Protein AF-A0A923NNF3-F1 (afdb_monomer_lite)

pLDDT: mean 75.61, std 17.4, range [39.38, 92.69]

Foldseek 3Di:
DDDPPVPPDCPPPPVQVFDCDPNDTDGLQVVLVVLLVVCLVPPDPPDHSVVSVVDDSVRSVVVVVVVVD

Secondary structure (DSSP, 8-state):
-----------------EEEETTEEEEHHHHHHHHHHHHHHSPPTT--HHHHTTS-HHHHHHHHHHHH-

Sequence (69 aa):
MTFFDDGYKEDKHTSIVTYVVNGVAMTESEYAQKARDKYIKNPPVGYSSKEIARMSDEDILDMDYFLNE

Organism: NCBI:txid2763644

Radius of gyration: 17.28 Å; chains: 1; bounding box: 45×45×30 Å

Structure (mmCIF, N/CA/C/O backbone):
data_AF-A0A923NNF3-F1
#
_entry.id   AF-A0A923NNF3-F1
#
loop_
_atom_site.group_PDB
_atom_site.id
_atom_site.type_symbol
_atom_site.label_atom_id
_atom_site.label_alt_id
_atom_site.label_comp_id
_atom_site.label_asym_id
_atom_site.label_entity_id
_atom_site.label_seq_id
_atom_site.pdbx_PDB_ins_code
_atom_site.Cartn_x
_atom_site.Cartn_y
_atom_site.Cartn_z
_atom_site.occupancy
_atom_site.B_iso_or_equiv
_atom_site.auth_seq_id
_atom_site.auth_comp_id
_atom_site.auth_asym_id
_atom_site.auth_atom_id
_atom_site.pdbx_PDB_model_num
ATOM 1 N N . MET A 1 1 ? 31.508 -38.308 -0.018 1.00 39.38 1 MET A N 1
ATOM 2 C CA . MET A 1 1 ? 30.839 -37.501 -1.054 1.00 39.38 1 MET A CA 1
ATOM 3 C C . MET A 1 1 ? 30.921 -36.062 -0.577 1.00 39.38 1 MET A C 1
ATOM 5 O O . MET A 1 1 ? 30.286 -35.735 0.415 1.00 39.38 1 MET A O 1
ATOM 9 N N . THR A 1 2 ? 31.830 -35.267 -1.132 1.00 39.81 2 THR A N 1
ATOM 10 C CA . THR A 1 2 ? 31.984 -33.854 -0.768 1.00 39.81 2 THR A CA 1
ATOM 11 C C . THR A 1 2 ? 30.807 -33.093 -1.361 1.00 39.81 2 THR A C 1
ATOM 13 O O . THR A 1 2 ? 30.642 -33.082 -2.578 1.00 39.81 2 THR A O 1
ATOM 16 N N . PHE A 1 3 ? 29.963 -32.530 -0.499 1.00 47.56 3 PHE A N 1
ATOM 17 C CA . PHE A 1 3 ? 28.944 -31.567 -0.894 1.00 47.56 3 PHE A CA 1
ATOM 18 C C . PHE A 1 3 ? 29.697 -30.362 -1.456 1.00 47.56 3 PHE A C 1
ATOM 20 O O . PHE A 1 3 ? 30.448 -29.713 -0.730 1.00 47.56 3 PHE A O 1
ATOM 27 N N . PHE A 1 4 ? 29.613 -30.162 -2.767 1.00 48.16 4 PHE A N 1
ATOM 28 C CA . PHE A 1 4 ? 30.142 -28.965 -3.394 1.00 48.16 4 PHE A CA 1
ATOM 29 C C . PHE A 1 4 ? 29.293 -27.804 -2.881 1.00 48.16 4 PHE A C 1
ATOM 31 O O . PHE A 1 4 ? 28.109 -27.728 -3.185 1.00 48.16 4 PHE A O 1
ATOM 38 N N . ASP A 1 5 ? 29.900 -26.979 -2.032 1.00 56.22 5 ASP A N 1
ATOM 39 C CA . ASP A 1 5 ? 29.457 -25.622 -1.737 1.00 56.22 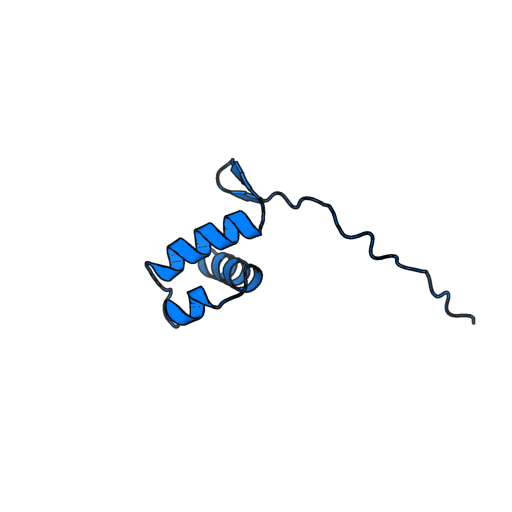5 ASP A CA 1
ATOM 40 C C . ASP A 1 5 ? 29.612 -24.845 -3.048 1.00 56.22 5 ASP A C 1
ATOM 42 O O . ASP A 1 5 ? 30.697 -24.376 -3.399 1.00 56.22 5 ASP A O 1
ATOM 46 N N . ASP A 1 6 ? 28.566 -24.870 -3.868 1.00 54.97 6 ASP A N 1
ATOM 47 C CA . ASP A 1 6 ? 28.561 -24.365 -5.236 1.00 54.97 6 ASP A CA 1
ATOM 48 C C . ASP A 1 6 ? 28.385 -22.850 -5.290 1.00 54.97 6 ASP A C 1
ATOM 50 O O . ASP A 1 6 ? 27.867 -22.344 -6.270 1.00 54.97 6 ASP A O 1
ATOM 54 N N . GLY A 1 7 ? 28.857 -22.120 -4.273 1.00 54.53 7 GLY A N 1
ATOM 55 C CA . GLY A 1 7 ? 29.123 -20.686 -4.327 1.00 54.53 7 GLY A CA 1
ATOM 56 C C . GLY A 1 7 ? 28.132 -19.886 -5.168 1.00 54.53 7 GLY A C 1
ATOM 57 O O . GLY A 1 7 ? 28.568 -19.104 -6.020 1.00 54.53 7 GLY A O 1
ATOM 58 N N . TYR A 1 8 ? 26.827 -20.070 -4.927 1.00 47.72 8 TYR A N 1
ATOM 59 C CA . TYR A 1 8 ? 25.802 -19.147 -5.394 1.00 47.72 8 TYR A CA 1
ATOM 60 C C . TYR A 1 8 ? 26.113 -17.794 -4.762 1.00 47.72 8 TYR A C 1
ATOM 62 O O . TYR A 1 8 ? 25.706 -17.468 -3.649 1.00 47.72 8 TYR A O 1
ATOM 70 N N . LYS A 1 9 ? 26.899 -16.997 -5.480 1.00 50.31 9 LYS A N 1
ATOM 71 C CA . LYS A 1 9 ? 26.906 -15.561 -5.294 1.00 50.31 9 LYS A CA 1
ATOM 72 C C . LYS A 1 9 ? 25.502 -15.150 -5.689 1.00 50.31 9 LYS A C 1
ATOM 74 O O . LYS A 1 9 ? 25.111 -15.354 -6.835 1.00 50.31 9 LYS A O 1
ATOM 79 N N . GLU A 1 10 ? 24.740 -14.625 -4.739 1.00 49.19 10 GLU A N 1
ATOM 80 C CA . GLU A 1 10 ? 23.610 -13.770 -5.065 1.00 49.19 10 GLU A CA 1
ATOM 81 C C . GLU A 1 10 ? 24.182 -12.602 -5.876 1.00 49.19 10 GLU A C 1
ATOM 83 O O . GLU A 1 10 ? 24.566 -11.559 -5.341 1.00 49.19 10 GLU A O 1
ATOM 88 N N . ASP A 1 11 ? 24.329 -12.804 -7.185 1.00 50.12 11 ASP A N 1
ATOM 89 C CA . ASP A 1 11 ? 24.389 -11.724 -8.144 1.00 50.12 11 ASP A CA 1
ATOM 90 C C . ASP A 1 11 ? 23.081 -10.988 -7.920 1.00 50.12 11 ASP A C 1
ATOM 92 O O . ASP A 1 11 ? 22.024 -11.446 -8.352 1.00 50.12 11 ASP A O 1
ATOM 96 N N . LYS A 1 12 ? 23.150 -9.915 -7.117 1.00 53.03 12 LYS A N 1
ATOM 97 C CA . LYS A 1 12 ? 22.030 -9.027 -6.828 1.00 53.03 12 LYS A CA 1
ATOM 98 C C . LYS A 1 12 ? 21.322 -8.816 -8.144 1.00 53.03 12 LYS A C 1
ATOM 100 O O . LYS A 1 12 ? 21.895 -8.167 -9.024 1.00 53.03 12 LYS A O 1
ATOM 105 N N . HIS A 1 13 ? 20.141 -9.419 -8.268 1.00 44.06 13 HIS A N 1
ATOM 106 C CA . HIS A 1 13 ? 19.268 -9.316 -9.418 1.00 44.06 13 HIS A CA 1
ATOM 107 C C . HIS A 1 13 ? 19.055 -7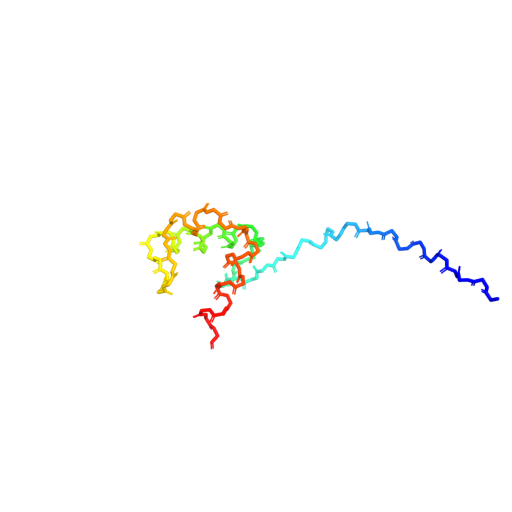.824 -9.675 1.00 44.06 13 HIS A C 1
ATOM 109 O O . HIS A 1 13 ? 18.138 -7.196 -9.170 1.00 44.06 13 HIS A O 1
ATOM 115 N N . THR A 1 14 ? 19.944 -7.239 -10.471 1.00 48.78 14 THR A N 1
ATOM 116 C CA . THR A 1 14 ? 19.762 -5.936 -11.101 1.00 48.78 14 THR A CA 1
ATOM 117 C C . THR A 1 14 ? 19.089 -6.196 -12.447 1.00 48.78 14 THR A C 1
ATOM 119 O O . THR A 1 14 ? 19.316 -5.513 -13.439 1.00 48.78 14 THR A O 1
ATOM 122 N N . SER A 1 15 ? 18.254 -7.238 -12.496 1.00 45.53 15 SER A N 1
ATOM 123 C CA . SER A 1 15 ? 17.088 -7.246 -13.349 1.00 45.53 15 SER A CA 1
ATOM 124 C C . SER A 1 15 ? 16.261 -6.076 -12.845 1.00 45.53 15 SER A C 1
ATOM 126 O O . SER A 1 15 ? 15.635 -6.167 -11.797 1.00 45.53 15 SER A O 1
ATOM 128 N N . ILE A 1 16 ? 16.324 -4.940 -13.533 1.00 55.31 16 ILE A N 1
ATOM 129 C CA . ILE A 1 16 ? 15.335 -3.889 -13.333 1.00 55.31 16 ILE A CA 1
ATOM 130 C C . ILE A 1 16 ? 14.026 -4.526 -13.810 1.00 55.31 16 ILE A C 1
ATOM 132 O O . ILE A 1 16 ? 13.731 -4.513 -15.007 1.00 55.31 16 ILE A O 1
ATOM 136 N N . VAL A 1 17 ? 13.321 -5.217 -12.907 1.00 57.91 17 VAL A N 1
ATOM 137 C CA . VAL A 1 17 ? 12.037 -5.843 -13.205 1.00 57.91 17 VAL A CA 1
ATOM 138 C C . VAL A 1 17 ? 11.104 -4.681 -13.501 1.00 57.91 17 VAL A C 1
ATOM 140 O O . VAL A 1 17 ? 10.730 -3.898 -12.630 1.00 57.91 17 VAL A O 1
ATOM 143 N N . THR A 1 18 ? 10.855 -4.482 -14.788 1.00 57.38 18 THR A N 1
ATOM 144 C CA . THR A 1 18 ? 10.012 -3.409 -15.291 1.00 57.38 18 THR A CA 1
ATOM 145 C C . THR A 1 18 ? 8.631 -4.000 -15.494 1.00 57.38 18 THR A C 1
ATOM 147 O O . THR A 1 18 ? 8.425 -4.865 -16.342 1.00 57.38 18 THR A O 1
ATOM 150 N N . TYR A 1 19 ? 7.682 -3.540 -14.689 1.00 62.59 19 TYR A N 1
ATOM 151 C CA . TYR A 1 19 ? 6.278 -3.881 -14.822 1.00 62.59 19 TYR A CA 1
ATOM 152 C C . TYR A 1 19 ? 5.679 -2.951 -15.870 1.00 62.59 19 TYR A C 1
ATOM 154 O O . TYR A 1 19 ? 5.749 -1.726 -15.752 1.00 62.59 19 TYR A O 1
ATOM 162 N N . VAL A 1 20 ? 5.113 -3.526 -16.930 1.00 60.88 20 VAL A N 1
ATOM 163 C CA . VAL A 1 20 ? 4.382 -2.754 -17.938 1.00 60.88 20 VAL A CA 1
ATOM 164 C C . VAL A 1 20 ? 2.939 -2.638 -17.471 1.00 60.88 20 VAL A C 1
ATOM 166 O O . VAL A 1 20 ? 2.122 -3.523 -17.708 1.00 60.88 20 VAL A O 1
ATOM 169 N N . VAL A 1 21 ? 2.620 -1.531 -16.808 1.00 65.62 21 VAL A N 1
ATOM 170 C CA . VAL A 1 21 ? 1.261 -1.237 -16.345 1.00 65.62 21 VAL A CA 1
ATOM 171 C C . VAL A 1 21 ? 0.646 -0.233 -17.310 1.00 65.62 21 VAL A C 1
ATOM 173 O O . VAL A 1 21 ? 1.136 0.888 -17.451 1.00 65.62 21 VAL A O 1
ATOM 176 N N . ASN A 1 22 ? -0.423 -0.628 -18.008 1.00 64.31 22 ASN A N 1
ATOM 177 C CA . ASN A 1 22 ? -1.125 0.216 -18.987 1.00 64.31 22 ASN A CA 1
ATOM 178 C C . ASN A 1 22 ? -0.208 0.817 -20.077 1.00 64.31 22 ASN A C 1
ATOM 180 O O . ASN A 1 22 ? -0.406 1.951 -20.511 1.00 64.31 22 ASN A O 1
ATOM 184 N N . GLY A 1 23 ? 0.816 0.071 -20.509 1.00 66.69 23 GLY A N 1
ATOM 185 C CA . GLY A 1 23 ? 1.761 0.508 -21.546 1.00 66.69 23 GLY A CA 1
ATOM 186 C C . GLY A 1 23 ? 2.883 1.430 -21.056 1.00 66.69 23 GLY A C 1
ATOM 187 O O . GLY A 1 23 ? 3.688 1.882 -21.868 1.00 66.69 23 GLY A O 1
ATOM 188 N N . VAL A 1 24 ? 2.971 1.691 -19.748 1.00 69.81 24 VAL A N 1
ATOM 189 C CA . VAL A 1 24 ? 4.076 2.430 -19.129 1.00 69.81 24 VAL A CA 1
ATOM 190 C C . VAL A 1 24 ? 4.964 1.443 -18.383 1.00 69.81 24 VAL A C 1
ATOM 192 O O . VAL A 1 24 ? 4.490 0.724 -17.505 1.00 69.81 24 VAL A O 1
ATOM 195 N N . ALA A 1 25 ? 6.249 1.404 -18.736 1.00 69.25 25 ALA A N 1
ATOM 196 C CA . ALA A 1 25 ? 7.243 0.667 -17.968 1.00 69.25 25 ALA A CA 1
ATOM 197 C C . ALA A 1 25 ? 7.498 1.413 -16.656 1.00 69.25 25 ALA A C 1
ATOM 199 O O . ALA A 1 25 ? 7.899 2.577 -16.670 1.00 69.25 25 ALA A O 1
ATOM 200 N N . MET A 1 26 ? 7.240 0.748 -15.538 1.00 73.88 26 MET A N 1
ATOM 201 C CA . MET A 1 26 ? 7.486 1.278 -14.206 1.00 73.88 26 MET A CA 1
ATOM 202 C C . MET A 1 26 ? 8.089 0.211 -13.297 1.00 73.88 26 MET A C 1
ATOM 204 O O . MET A 1 26 ? 7.968 -0.986 -13.553 1.00 73.88 26 MET A O 1
ATOM 208 N N . THR A 1 27 ? 8.789 0.649 -12.259 1.00 82.94 27 THR A N 1
ATOM 209 C CA . THR A 1 27 ? 9.358 -0.253 -11.249 1.00 82.94 27 THR A CA 1
ATOM 210 C C . THR A 1 27 ? 8.282 -0.738 -10.273 1.00 82.94 27 THR A C 1
ATOM 212 O O . THR A 1 27 ? 7.233 -0.106 -10.130 1.00 82.94 27 THR A O 1
ATOM 215 N N . GLU A 1 28 ? 8.554 -1.836 -9.564 1.00 80.44 28 GLU A N 1
ATOM 216 C CA . GLU A 1 28 ? 7.683 -2.360 -8.495 1.00 80.44 28 GLU A CA 1
ATOM 217 C C . GLU A 1 28 ? 7.338 -1.293 -7.469 1.00 80.44 28 GLU A C 1
ATOM 219 O O . GLU A 1 28 ? 6.167 -1.076 -7.176 1.00 80.44 28 GLU A O 1
ATOM 224 N N . SER A 1 29 ? 8.346 -0.566 -6.984 1.00 83.38 29 SER A N 1
ATOM 225 C CA . SER A 1 29 ? 8.136 0.469 -5.972 1.00 83.38 29 SER A CA 1
ATOM 226 C C . SER A 1 29 ? 7.301 1.641 -6.498 1.00 83.38 29 SER A C 1
ATOM 228 O O . SER A 1 29 ? 6.467 2.185 -5.773 1.00 83.38 29 SER A O 1
ATOM 230 N N . GLU A 1 30 ? 7.448 2.023 -7.772 1.00 84.88 30 GLU A N 1
ATOM 231 C CA . GLU A 1 30 ? 6.584 3.049 -8.369 1.00 84.88 30 GLU A CA 1
ATOM 232 C C . GLU A 1 30 ? 5.135 2.570 -8.503 1.00 84.88 30 GLU A C 1
ATOM 234 O O . GLU A 1 30 ? 4.202 3.356 -8.314 1.00 84.88 30 GLU A O 1
ATOM 239 N N . TYR A 1 31 ? 4.926 1.300 -8.854 1.00 86.25 31 TYR A N 1
ATOM 240 C CA . TYR A 1 31 ? 3.584 0.741 -8.977 1.00 86.25 31 TYR A CA 1
ATOM 241 C C . TYR A 1 31 ? 2.930 0.592 -7.601 1.00 86.25 31 TYR A C 1
ATOM 243 O O . TYR A 1 31 ? 1.808 1.066 -7.402 1.00 86.25 31 TYR A O 1
ATOM 251 N N . ALA A 1 32 ? 3.674 0.068 -6.627 1.00 88.25 32 ALA A N 1
ATOM 252 C CA . ALA A 1 32 ? 3.261 -0.050 -5.238 1.00 88.25 32 ALA A CA 1
ATOM 253 C C . ALA A 1 32 ? 2.891 1.310 -4.635 1.00 88.25 32 ALA A C 1
ATOM 255 O O . ALA A 1 32 ? 1.854 1.427 -3.989 1.00 88.25 32 ALA A O 1
ATOM 256 N N . GLN A 1 33 ? 3.655 2.376 -4.898 1.00 89.12 33 GLN A N 1
ATOM 257 C CA . GLN A 1 33 ? 3.295 3.726 -4.445 1.00 89.12 33 GLN A CA 1
ATOM 258 C C . GLN A 1 33 ? 1.960 4.208 -5.031 1.00 89.12 33 GLN A C 1
ATOM 260 O O . GLN A 1 33 ? 1.123 4.737 -4.297 1.00 89.12 33 GLN A O 1
ATOM 265 N N . LYS A 1 34 ? 1.704 3.980 -6.327 1.00 88.88 34 LYS A N 1
ATOM 266 C CA . LYS A 1 34 ? 0.412 4.339 -6.942 1.00 88.88 34 LYS A CA 1
ATOM 267 C C . LYS A 1 34 ? -0.748 3.538 -6.351 1.00 88.88 34 LYS A C 1
ATOM 269 O O . LYS A 1 34 ? -1.809 4.104 -6.078 1.00 88.88 34 LYS A O 1
ATOM 274 N N . ALA A 1 35 ? -0.554 2.236 -6.161 1.00 89.56 35 ALA A N 1
ATOM 275 C CA . ALA A 1 35 ? -1.539 1.361 -5.537 1.00 89.56 35 ALA A CA 1
ATOM 276 C C . ALA A 1 35 ? -1.801 1.779 -4.081 1.00 89.56 35 ALA A C 1
ATOM 278 O O . ALA A 1 35 ? -2.953 1.917 -3.670 1.00 89.56 35 ALA A O 1
ATOM 279 N N . ARG A 1 36 ? -0.753 2.115 -3.325 1.00 91.94 36 ARG A N 1
ATOM 280 C CA . ARG A 1 36 ? -0.848 2.628 -1.956 1.00 91.94 36 ARG A CA 1
ATOM 281 C C . ARG A 1 36 ? -1.691 3.897 -1.891 1.00 91.94 36 ARG A C 1
ATOM 283 O O . ARG A 1 36 ? -2.610 3.961 -1.083 1.00 91.94 36 ARG A O 1
ATOM 290 N N . ASP A 1 37 ? -1.457 4.873 -2.763 1.00 91.81 37 ASP A N 1
ATOM 291 C CA . ASP A 1 37 ? -2.260 6.102 -2.804 1.00 91.81 37 ASP A CA 1
ATOM 292 C C . ASP A 1 37 ? -3.735 5.836 -3.140 1.00 91.81 37 ASP A C 1
ATOM 294 O O . ASP A 1 37 ? -4.634 6.467 -2.570 1.00 91.81 37 ASP A O 1
ATOM 298 N N . LYS A 1 38 ? -4.002 4.894 -4.054 1.00 91.31 38 LYS A N 1
ATOM 299 C CA . LYS A 1 38 ? -5.358 4.448 -4.412 1.00 91.31 38 LYS A CA 1
ATOM 300 C C . LYS A 1 38 ? -6.063 3.839 -3.196 1.00 91.31 38 LYS A C 1
ATOM 302 O O . LYS A 1 38 ? -7.178 4.252 -2.873 1.00 91.31 38 LYS A O 1
ATOM 307 N N . TYR A 1 39 ? -5.400 2.922 -2.496 1.00 91.69 39 TYR A N 1
ATOM 308 C CA . TYR A 1 39 ? -5.971 2.197 -1.362 1.00 91.69 39 TYR A CA 1
ATOM 309 C C . TYR A 1 39 ? -6.000 3.020 -0.064 1.00 91.69 39 TYR A C 1
ATOM 311 O O . TYR A 1 39 ? -6.893 2.839 0.753 1.00 91.69 39 TYR A O 1
ATOM 319 N N . ILE A 1 40 ? -5.122 4.008 0.127 1.00 91.88 40 ILE A N 1
ATOM 320 C CA . ILE A 1 40 ? -5.244 4.960 1.246 1.00 91.88 40 ILE A CA 1
ATOM 321 C C . ILE A 1 40 ? -6.515 5.806 1.095 1.00 91.88 40 ILE A C 1
ATOM 323 O O . ILE A 1 40 ? -7.219 6.027 2.085 1.00 91.88 40 ILE A O 1
ATOM 327 N N . LYS A 1 41 ? -6.810 6.275 -0.128 1.00 92.69 41 LYS A N 1
ATOM 328 C CA . LYS A 1 41 ? -7.998 7.093 -0.429 1.00 92.69 41 LYS A CA 1
ATOM 329 C C . LYS A 1 41 ? -9.293 6.295 -0.356 1.00 92.69 41 LYS A C 1
ATOM 331 O O . LYS A 1 41 ? -10.296 6.825 0.114 1.00 92.69 41 LYS A O 1
ATOM 336 N N . ASN A 1 42 ? -9.273 5.059 -0.843 1.00 90.00 42 ASN A N 1
ATOM 337 C CA . ASN A 1 42 ? -10.416 4.161 -0.792 1.00 90.00 42 ASN A CA 1
ATOM 338 C C . ASN A 1 42 ? -9.956 2.771 -0.328 1.00 90.00 42 ASN A C 1
ATOM 340 O O . ASN A 1 42 ? -9.586 1.943 -1.167 1.00 90.00 42 ASN A O 1
ATOM 344 N N . PRO A 1 43 ? -9.909 2.534 0.994 1.00 90.06 43 PRO A N 1
ATOM 345 C CA . PRO A 1 43 ? -9.406 1.281 1.528 1.00 90.06 43 PRO A CA 1
ATOM 346 C C . PRO A 1 43 ? -10.323 0.108 1.148 1.00 90.06 43 PRO A C 1
ATOM 348 O O . PRO A 1 43 ? -11.547 0.236 1.247 1.00 90.06 43 PRO A O 1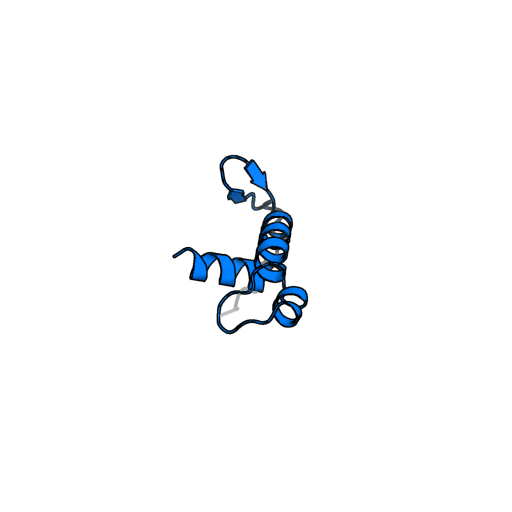
ATOM 351 N N . PRO A 1 44 ? -9.759 -1.034 0.712 1.00 87.62 44 PRO A N 1
ATOM 352 C CA . PRO A 1 44 ? -10.531 -2.240 0.446 1.00 87.62 44 PRO A CA 1
ATOM 353 C C . PRO A 1 44 ? -11.193 -2.767 1.726 1.00 87.62 44 PRO A C 1
ATOM 355 O O . PRO A 1 44 ? -10.729 -2.528 2.843 1.00 87.62 44 PRO A O 1
ATOM 358 N N . VAL A 1 45 ? -12.305 -3.490 1.562 1.00 85.31 45 VAL A N 1
ATOM 359 C CA . VAL A 1 45 ? -13.082 -4.043 2.682 1.00 85.31 45 VAL A CA 1
ATOM 360 C C . VAL A 1 45 ? -12.184 -4.925 3.549 1.00 85.31 45 VAL A C 1
ATOM 362 O O . VAL A 1 45 ? -11.550 -5.847 3.049 1.00 85.31 45 VAL A O 1
ATOM 365 N N . GLY A 1 46 ? -12.145 -4.644 4.852 1.00 85.38 46 GLY A N 1
ATOM 366 C CA . GLY A 1 46 ? -11.298 -5.367 5.806 1.00 85.38 46 GLY A CA 1
ATOM 367 C C . GLY A 1 46 ? -9.939 -4.718 6.082 1.00 85.38 46 GLY A C 1
ATOM 368 O O . GLY A 1 46 ? -9.258 -5.167 6.997 1.00 85.38 46 GLY A O 1
ATOM 369 N N . TYR A 1 47 ? -9.582 -3.638 5.379 1.00 88.69 47 TYR A N 1
ATOM 370 C CA . TYR A 1 47 ? -8.371 -2.858 5.637 1.00 88.69 47 TYR A CA 1
ATOM 371 C C . TYR A 1 47 ? -8.700 -1.419 6.048 1.00 88.69 47 TYR A C 1
ATOM 373 O O . TYR A 1 47 ? -9.686 -0.833 5.600 1.00 88.69 47 TYR A O 1
ATOM 381 N N . SER A 1 48 ? -7.855 -0.812 6.885 1.00 90.06 48 SER A N 1
ATOM 382 C CA . SER A 1 48 ? -7.890 0.628 7.159 1.00 90.06 48 SER A CA 1
ATOM 383 C C . SER A 1 48 ? -6.796 1.381 6.399 1.00 90.06 48 SER A C 1
ATOM 385 O O . SER A 1 48 ? -5.692 0.875 6.196 1.00 90.06 48 SER A O 1
ATOM 387 N N . SER A 1 49 ? -7.041 2.652 6.058 1.00 90.38 49 SER A N 1
ATOM 388 C CA . SER A 1 49 ? -6.037 3.516 5.409 1.00 90.38 49 SER A CA 1
ATOM 389 C 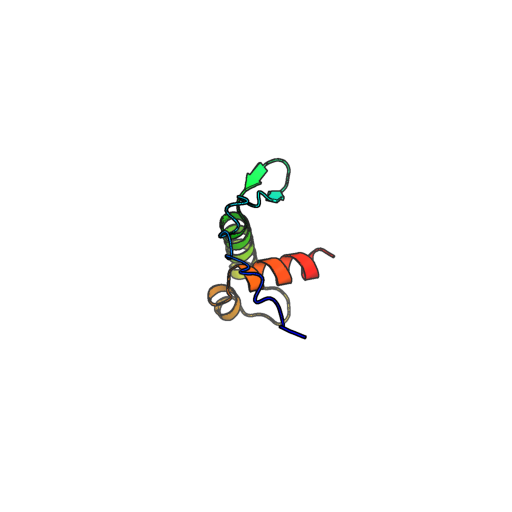C . SER A 1 49 ? -4.719 3.599 6.192 1.00 90.38 49 SER A C 1
ATOM 391 O O 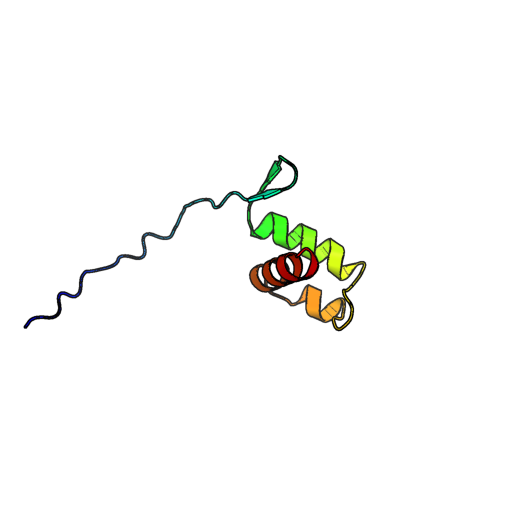. SER A 1 49 ? -3.654 3.767 5.605 1.00 90.38 49 SER A O 1
ATOM 393 N N . LYS A 1 50 ? -4.771 3.466 7.525 1.00 90.94 50 LYS A N 1
ATOM 394 C CA . LYS A 1 50 ? -3.588 3.486 8.395 1.00 90.94 50 LYS A CA 1
ATOM 395 C C . LYS A 1 50 ? -2.768 2.198 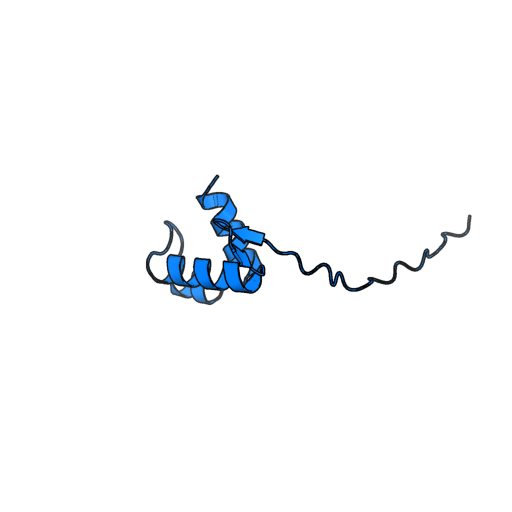8.304 1.00 90.94 50 LYS A C 1
ATOM 397 O O . LYS A 1 50 ? -1.552 2.261 8.457 1.00 90.94 50 LYS A O 1
ATOM 402 N N . GLU A 1 51 ? -3.416 1.057 8.092 1.00 91.06 51 GLU A N 1
ATOM 403 C CA . GLU A 1 51 ? -2.737 -0.221 7.849 1.00 91.06 51 GLU A CA 1
ATOM 404 C C . GLU A 1 51 ? -2.075 -0.212 6.474 1.00 91.06 51 GLU A C 1
ATOM 406 O O . GLU A 1 51 ? -0.877 -0.451 6.380 1.00 91.06 51 GLU A O 1
ATOM 411 N N . ILE A 1 52 ? -2.801 0.223 5.445 1.00 90.56 52 ILE A N 1
ATOM 412 C CA . ILE A 1 52 ? -2.300 0.347 4.065 1.00 90.56 52 ILE A CA 1
ATOM 413 C C . ILE A 1 52 ? -1.113 1.316 3.986 1.00 90.56 52 ILE A C 1
ATOM 415 O O . ILE A 1 52 ? -0.139 1.072 3.280 1.00 90.56 52 ILE A O 1
ATOM 419 N N . ALA A 1 53 ? -1.133 2.405 4.759 1.00 89.25 53 ALA A N 1
ATOM 420 C CA . ALA A 1 53 ? -0.004 3.334 4.841 1.00 89.25 53 ALA A CA 1
ATOM 421 C C . ALA A 1 53 ? 1.256 2.731 5.495 1.00 89.25 53 ALA A C 1
ATOM 423 O O . ALA A 1 53 ? 2.337 3.293 5.348 1.00 89.25 53 ALA A O 1
ATOM 424 N N . ARG A 1 54 ? 1.129 1.625 6.236 1.00 91.31 54 ARG A N 1
ATOM 425 C CA . ARG A 1 54 ? 2.234 0.943 6.933 1.00 91.31 54 ARG A CA 1
ATOM 426 C C . ARG A 1 54 ? 2.701 -0.337 6.246 1.00 91.31 54 ARG A C 1
ATOM 428 O O . ARG A 1 54 ? 3.732 -0.865 6.642 1.00 91.31 54 ARG A O 1
ATOM 435 N N . MET A 1 55 ? 1.946 -0.827 5.268 1.00 89.44 55 MET A N 1
ATOM 436 C CA . MET A 1 55 ? 2.270 -2.028 4.497 1.00 89.44 55 MET A CA 1
ATOM 437 C C . MET A 1 55 ? 3.550 -1.849 3.686 1.00 89.44 55 MET A C 1
ATOM 439 O O . MET A 1 55 ? 3.872 -0.727 3.291 1.00 89.44 55 MET A O 1
ATOM 443 N N . SER A 1 56 ? 4.292 -2.924 3.439 1.00 91.69 56 SER A N 1
ATOM 444 C CA . SER A 1 56 ? 5.443 -2.875 2.536 1.00 91.69 56 SER A CA 1
ATOM 445 C C . SER A 1 56 ? 4.990 -2.697 1.084 1.00 91.69 56 SER A C 1
ATOM 447 O O . SER A 1 56 ? 3.799 -2.773 0.779 1.00 91.69 56 SER A O 1
ATOM 449 N N . ASP A 1 57 ? 5.924 -2.382 0.190 1.00 89.19 57 ASP A N 1
ATOM 450 C CA . ASP A 1 57 ? 5.598 -2.295 -1.234 1.00 89.19 57 ASP A CA 1
ATOM 451 C C . ASP A 1 57 ? 5.144 -3.666 -1.765 1.00 89.19 57 ASP A C 1
ATOM 453 O O . ASP A 1 57 ? 4.141 -3.722 -2.464 1.00 89.19 57 ASP A O 1
ATOM 457 N N . GLU A 1 58 ? 5.786 -4.759 -1.337 1.00 89.06 58 GLU A N 1
ATOM 458 C CA . GLU A 1 58 ? 5.384 -6.141 -1.650 1.00 89.06 58 GLU A CA 1
ATOM 459 C C . GLU A 1 58 ? 3.954 -6.449 -1.180 1.00 89.06 58 GLU A C 1
ATOM 461 O O . GLU A 1 58 ? 3.135 -6.883 -1.983 1.00 89.06 58 GLU A O 1
ATOM 466 N N . ASP A 1 59 ? 3.601 -6.114 0.068 1.00 91.50 59 ASP A N 1
ATOM 467 C CA . ASP A 1 59 ? 2.241 -6.338 0.591 1.00 91.50 59 ASP A CA 1
ATOM 468 C C . ASP A 1 59 ? 1.173 -5.612 -0.248 1.00 91.50 59 ASP A C 1
ATOM 470 O O . ASP A 1 59 ? 0.079 -6.130 -0.476 1.00 91.50 59 ASP A O 1
ATOM 474 N N . ILE A 1 60 ? 1.473 -4.387 -0.700 1.00 92.00 60 ILE A N 1
ATOM 475 C CA . ILE A 1 60 ? 0.561 -3.603 -1.540 1.00 92.00 60 ILE A CA 1
ATOM 476 C C . ILE A 1 60 ? 0.412 -4.235 -2.926 1.00 92.00 60 ILE A C 1
ATOM 478 O O . ILE A 1 60 ? -0.692 -4.224 -3.472 1.00 92.00 60 ILE A O 1
ATOM 482 N N . LEU A 1 61 ? 1.498 -4.762 -3.494 1.00 89.56 61 LEU A N 1
ATOM 483 C CA . LEU A 1 61 ? 1.491 -5.441 -4.790 1.00 89.56 61 LEU A CA 1
ATOM 484 C C . LEU A 1 61 ? 0.705 -6.748 -4.735 1.00 89.56 61 LEU A C 1
ATOM 486 O O . LEU A 1 61 ? -0.143 -6.975 -5.597 1.00 89.56 61 LEU A O 1
ATOM 490 N N . ASP A 1 62 ? 0.926 -7.550 -3.697 1.00 90.44 62 ASP A N 1
ATOM 491 C CA . ASP A 1 62 ? 0.199 -8.797 -3.469 1.00 90.44 62 ASP A CA 1
ATOM 492 C C . ASP A 1 62 ? -1.296 -8.524 -3.313 1.00 90.44 62 ASP A C 1
ATOM 494 O O . ASP A 1 62 ? -2.127 -9.136 -3.984 1.00 90.44 62 ASP A O 1
ATOM 498 N N . MET A 1 63 ? -1.661 -7.544 -2.483 1.00 89.19 63 MET A N 1
ATOM 499 C CA . MET A 1 63 ? -3.055 -7.129 -2.339 1.00 89.19 63 MET A CA 1
ATOM 500 C C . MET A 1 63 ? -3.661 -6.653 -3.655 1.00 89.19 63 MET A C 1
ATOM 502 O O . MET A 1 63 ? -4.800 -6.996 -3.959 1.00 89.19 63 MET A O 1
ATOM 506 N N . ASP A 1 64 ? -2.934 -5.839 -4.420 1.00 88.69 64 ASP A N 1
ATOM 507 C CA . ASP A 1 64 ? -3.420 -5.348 -5.703 1.00 88.69 64 ASP A CA 1
ATOM 508 C C . ASP A 1 64 ? -3.643 -6.490 -6.703 1.00 88.69 64 ASP A C 1
ATOM 510 O O . ASP A 1 64 ? -4.652 -6.476 -7.406 1.00 88.69 64 ASP A O 1
ATOM 514 N N . TYR A 1 65 ? -2.772 -7.502 -6.717 1.00 86.50 65 TYR A N 1
ATOM 515 C CA . TYR A 1 65 ? -2.962 -8.716 -7.509 1.00 86.50 65 TYR A CA 1
ATOM 516 C C . TYR A 1 65 ? -4.234 -9.466 -7.081 1.00 86.50 65 TYR A C 1
ATOM 518 O O . TYR A 1 65 ? -5.111 -9.683 -7.911 1.00 86.50 65 TYR A O 1
ATOM 526 N N . PHE A 1 66 ? -4.400 -9.767 -5.786 1.00 86.88 66 PHE A N 1
ATOM 527 C CA . PHE A 1 66 ? -5.572 -10.500 -5.276 1.00 86.88 66 PHE A CA 1
ATOM 528 C C . PHE A 1 66 ? -6.904 -9.758 -5.449 1.00 86.88 66 PHE A C 1
ATOM 530 O O . PHE A 1 66 ? -7.955 -10.388 -5.524 1.00 86.88 66 PHE A O 1
ATOM 537 N N . LEU A 1 67 ? -6.891 -8.423 -5.459 1.00 85.06 67 LEU A N 1
ATOM 538 C CA . LEU A 1 67 ? -8.097 -7.610 -5.643 1.00 85.06 67 LEU A CA 1
ATOM 539 C C . LEU A 1 67 ? -8.487 -7.428 -7.116 1.00 85.06 67 LEU A C 1
ATOM 541 O O . LEU A 1 67 ? -9.623 -7.033 -7.385 1.00 85.06 67 LEU A O 1
ATOM 545 N N . ASN A 1 68 ? -7.555 -7.658 -8.043 1.00 78.50 68 ASN A N 1
ATOM 546 C CA . ASN A 1 68 ? -7.767 -7.519 -9.485 1.00 78.50 68 ASN A CA 1
ATOM 547 C C . ASN A 1 68 ? -7.821 -8.879 -10.225 1.00 78.50 68 ASN A C 1
ATOM 549 O O . ASN A 1 68 ? -7.945 -8.870 -11.453 1.00 78.50 68 ASN A O 1
ATOM 553 N N . GLU A 1 69 ? -7.727 -10.007 -9.508 1.00 60.50 69 GLU A N 1
ATOM 554 C CA . GLU A 1 69 ? -7.946 -11.386 -9.995 1.00 60.50 69 GLU A CA 1
ATOM 555 C C . GLU A 1 69 ? -9.443 -11.755 -10.014 1.00 60.50 69 GLU A C 1
ATOM 557 O O . GLU A 1 69 ? -9.885 -12.354 -11.024 1.00 60.50 69 GLU A O 1
#